Protein AF-A0A1N6N1Z0-F1 (afdb_monomer_lite)

Structure (mmCIF, N/CA/C/O backbone):
data_AF-A0A1N6N1Z0-F1
#
_entry.id   AF-A0A1N6N1Z0-F1
#
loop_
_atom_site.group_PDB
_atom_site.id
_atom_site.type_symbol
_atom_site.label_atom_id
_atom_site.label_alt_id
_atom_site.label_comp_id
_atom_site.label_asym_id
_atom_site.label_entity_id
_atom_site.label_seq_id
_atom_site.pdbx_PDB_ins_code
_atom_site.Cartn_x
_atom_site.Cartn_y
_atom_site.Cartn_z
_atom_site.occupancy
_atom_site.B_iso_or_equiv
_atom_site.auth_seq_id
_atom_site.auth_comp_id
_atom_site.auth_asym_id
_atom_site.auth_atom_id
_atom_site.pdbx_PDB_model_num
ATOM 1 N N . MET A 1 1 ? 22.914 2.388 -20.738 1.00 48.28 1 MET A N 1
ATOM 2 C CA . MET A 1 1 ? 22.734 2.818 -19.330 1.00 48.28 1 MET A CA 1
ATOM 3 C C . MET A 1 1 ? 21.296 2.701 -18.816 1.00 48.28 1 MET A C 1
ATOM 5 O O . MET A 1 1 ? 21.103 2.819 -17.618 1.00 48.28 1 MET A O 1
ATOM 9 N N . THR A 1 2 ? 20.304 2.398 -19.658 1.00 57.91 2 THR A N 1
ATOM 10 C CA . THR A 1 2 ? 18.874 2.344 -19.290 1.00 57.91 2 THR A CA 1
ATOM 11 C C . THR A 1 2 ? 18.495 1.185 -18.355 1.00 57.91 2 THR A C 1
ATOM 13 O O . THR A 1 2 ? 17.819 1.394 -17.356 1.00 57.91 2 THR A O 1
ATOM 16 N N . LYS A 1 3 ? 19.042 -0.022 -18.572 1.00 64.94 3 LYS A N 1
ATOM 17 C CA . LYS A 1 3 ? 18.669 -1.229 -17.799 1.00 64.94 3 LYS A CA 1
ATOM 18 C C . LYS A 1 3 ? 18.851 -1.119 -16.276 1.00 64.94 3 LYS A C 1
ATOM 20 O O . LYS A 1 3 ? 18.131 -1.783 -15.536 1.00 64.94 3 LYS A O 1
ATOM 25 N N . THR A 1 4 ? 19.816 -0.334 -15.793 1.00 80.44 4 THR A N 1
ATOM 26 C CA . THR A 1 4 ? 20.106 -0.235 -14.351 1.00 80.44 4 THR A CA 1
ATOM 27 C C . THR A 1 4 ? 19.132 0.701 -13.638 1.00 80.44 4 THR A C 1
ATOM 29 O O . THR A 1 4 ? 18.701 0.392 -12.530 1.00 80.44 4 THR A O 1
ATOM 32 N N . GLN A 1 5 ? 18.754 1.813 -14.277 1.00 83.31 5 GLN A N 1
ATOM 33 C CA . GLN A 1 5 ? 17.818 2.790 -13.715 1.00 83.31 5 GLN A CA 1
ATOM 34 C C . GLN A 1 5 ? 16.390 2.237 -13.685 1.00 83.31 5 GLN A C 1
ATOM 36 O O . GLN A 1 5 ? 15.732 2.333 -12.652 1.00 83.31 5 GLN A O 1
ATOM 41 N N . ASP A 1 6 ? 15.960 1.555 -14.749 1.00 84.06 6 ASP A N 1
ATOM 42 C CA . ASP A 1 6 ? 14.641 0.910 -14.799 1.00 84.06 6 ASP A CA 1
ATOM 43 C C . ASP A 1 6 ? 14.524 -0.203 -13.748 1.00 84.06 6 ASP A C 1
ATOM 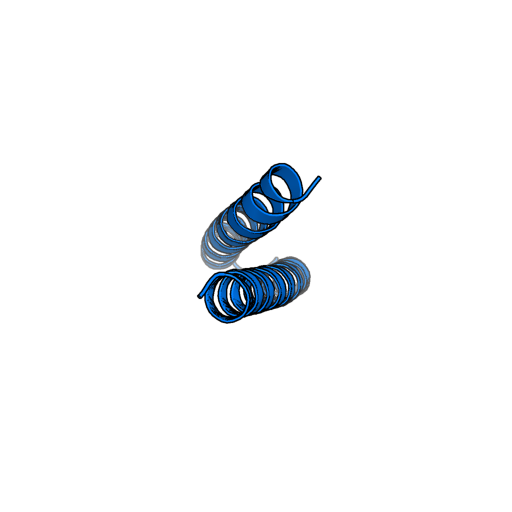45 O O . ASP A 1 6 ? 13.526 -0.304 -13.031 1.00 84.06 6 ASP A O 1
ATOM 49 N N . LYS A 1 7 ? 15.587 -1.007 -13.587 1.00 87.81 7 LYS A N 1
ATOM 50 C CA . LYS A 1 7 ? 15.652 -2.041 -12.546 1.00 87.81 7 LYS A CA 1
ATOM 51 C C . LYS A 1 7 ? 15.589 -1.436 -11.143 1.00 87.81 7 LYS A C 1
ATOM 53 O O . LYS A 1 7 ? 14.901 -1.983 -10.288 1.00 87.81 7 LYS A O 1
ATOM 58 N N . PHE A 1 8 ? 16.285 -0.325 -10.903 1.00 88.69 8 PHE A N 1
ATOM 59 C CA . PHE A 1 8 ? 16.224 0.385 -9.625 1.00 88.69 8 PHE A CA 1
ATOM 60 C C . PHE A 1 8 ? 14.813 0.922 -9.350 1.00 88.69 8 PHE A C 1
ATOM 62 O O . PHE A 1 8 ? 14.257 0.652 -8.289 1.00 88.69 8 PHE A O 1
ATOM 69 N N . ALA A 1 9 ? 14.195 1.590 -10.327 1.00 87.81 9 ALA A N 1
ATOM 70 C CA . ALA A 1 9 ? 12.838 2.116 -10.205 1.00 87.81 9 ALA A CA 1
ATOM 71 C C . ALA A 1 9 ? 11.808 1.009 -9.914 1.00 87.81 9 ALA A C 1
ATOM 73 O O . ALA A 1 9 ? 10.943 1.180 -9.056 1.00 87.81 9 ALA A O 1
ATOM 74 N N . MET A 1 10 ? 11.933 -0.149 -10.573 1.00 90.00 10 MET A N 1
ATOM 75 C CA . MET A 1 10 ? 11.096 -1.321 -10.303 1.00 90.00 10 MET A CA 1
ATOM 76 C C . MET A 1 10 ? 11.256 -1.827 -8.863 1.00 90.00 10 MET A C 1
ATOM 78 O O . MET A 1 10 ? 10.258 -2.136 -8.214 1.00 90.00 10 MET A O 1
ATOM 82 N N . LEU A 1 11 ? 12.489 -1.913 -8.352 1.00 93.75 11 LEU A N 1
ATOM 83 C CA . LEU A 1 11 ? 12.743 -2.344 -6.973 1.00 93.75 11 LEU A CA 1
ATOM 84 C C . LEU A 1 11 ? 12.124 -1.372 -5.960 1.00 93.75 11 LEU A C 1
ATOM 86 O O . LEU A 1 11 ? 11.461 -1.819 -5.025 1.00 93.75 11 LEU A O 1
ATOM 90 N N . CYS A 1 12 ? 12.256 -0.061 -6.181 1.00 93.56 12 CYS A N 1
ATOM 91 C CA . CYS A 1 12 ? 11.595 0.949 -5.351 1.00 93.56 12 CYS A CA 1
ATOM 92 C C . CYS A 1 12 ? 10.068 0.786 -5.364 1.00 93.56 12 CYS A C 1
ATOM 94 O O . CYS A 1 12 ? 9.436 0.800 -4.312 1.00 93.56 12 CYS A O 1
ATOM 96 N N . ALA A 1 13 ? 9.470 0.552 -6.535 1.00 93.19 13 ALA A N 1
ATOM 97 C CA . ALA A 1 13 ? 8.029 0.344 -6.650 1.00 93.19 13 ALA A CA 1
ATOM 98 C C . ALA A 1 13 ? 7.556 -0.931 -5.927 1.00 93.19 13 ALA A C 1
ATOM 100 O O . ALA A 1 13 ? 6.504 -0.934 -5.283 1.00 93.19 13 ALA A O 1
ATOM 101 N N . GLN A 1 14 ? 8.330 -2.018 -6.000 1.00 94.62 14 GLN A N 1
ATOM 102 C CA . GLN A 1 14 ? 8.048 -3.246 -5.251 1.00 94.62 14 GLN A CA 1
ATOM 103 C C . GLN A 1 14 ? 8.120 -3.016 -3.738 1.00 94.62 14 GLN A C 1
ATOM 105 O O . GLN A 1 14 ? 7.260 -3.508 -3.002 1.00 94.62 14 GLN A O 1
ATOM 110 N N . GLU A 1 15 ? 9.099 -2.240 -3.276 1.00 96.56 15 GLU A N 1
ATOM 111 C CA . GLU A 1 15 ? 9.219 -1.863 -1.870 1.00 96.56 15 GLU A CA 1
ATOM 112 C C . GLU A 1 15 ? 8.034 -0.999 -1.411 1.00 96.56 15 GLU A C 1
ATOM 114 O O . GLU A 1 15 ? 7.425 -1.290 -0.379 1.00 96.56 15 GLU A O 1
ATOM 119 N N . ASP A 1 16 ? 7.638 0.005 -2.199 1.00 96.19 16 ASP A N 1
ATOM 120 C CA . ASP A 1 16 ? 6.463 0.834 -1.917 1.00 96.19 16 ASP A CA 1
ATOM 121 C C . ASP A 1 16 ? 5.192 -0.017 -1.809 1.00 96.19 16 ASP A C 1
ATOM 123 O O . ASP A 1 16 ? 4.393 0.164 -0.885 1.00 96.19 16 ASP A O 1
ATOM 127 N N . LYS A 1 17 ? 5.013 -1.001 -2.702 1.00 96.38 17 LYS A N 1
ATOM 128 C CA . LYS A 1 17 ? 3.896 -1.950 -2.618 1.00 96.38 17 LYS A CA 1
ATOM 129 C C . LYS A 1 17 ? 3.935 -2.745 -1.309 1.00 96.38 17 LYS A C 1
ATOM 131 O O . LYS A 1 17 ? 2.907 -2.855 -0.641 1.00 96.38 17 LYS A O 1
ATOM 136 N N . ALA A 1 18 ? 5.096 -3.278 -0.928 1.00 97.00 18 ALA A N 1
ATOM 137 C CA . ALA A 1 18 ? 5.244 -4.048 0.307 1.00 97.00 18 ALA A CA 1
ATOM 138 C C . ALA A 1 18 ? 4.931 -3.197 1.550 1.00 97.00 18 ALA A C 1
ATOM 140 O O . ALA A 1 18 ? 4.196 -3.636 2.438 1.00 97.00 18 ALA A O 1
ATOM 141 N N . ARG A 1 19 ? 5.417 -1.949 1.589 1.00 97.38 19 ARG A N 1
ATOM 142 C CA . ARG A 1 19 ? 5.117 -0.997 2.669 1.00 97.38 19 ARG A CA 1
ATOM 143 C C . ARG A 1 19 ? 3.631 -0.649 2.709 1.00 97.38 19 ARG A C 1
ATOM 145 O O . ARG A 1 19 ? 3.038 -0.648 3.786 1.00 97.38 19 ARG A O 1
ATOM 152 N N . TYR A 1 20 ? 3.008 -0.403 1.557 1.00 96.88 20 TYR A N 1
ATOM 153 C CA . TYR A 1 20 ? 1.565 -0.184 1.468 1.00 96.88 20 TYR A CA 1
ATOM 154 C C . TYR A 1 20 ? 0.771 -1.360 2.054 1.00 96.88 20 TYR A C 1
ATOM 156 O O . TYR A 1 20 ? -0.108 -1.139 2.890 1.00 96.88 20 TYR A O 1
ATOM 164 N N . ASP A 1 21 ? 1.095 -2.593 1.660 1.00 96.19 21 ASP A N 1
ATOM 165 C CA . ASP A 1 21 ? 0.414 -3.800 2.139 1.00 96.19 21 ASP A CA 1
ATOM 166 C C . ASP A 1 21 ? 0.595 -3.978 3.661 1.00 96.19 21 ASP A C 1
ATOM 168 O O . ASP A 1 21 ? -0.383 -4.235 4.374 1.00 96.19 21 ASP A O 1
ATOM 172 N N . TYR A 1 22 ? 1.807 -3.734 4.178 1.00 95.88 22 TYR A N 1
ATOM 173 C CA . TYR A 1 22 ? 2.105 -3.726 5.613 1.00 95.88 22 TYR A CA 1
ATOM 174 C C . TYR A 1 22 ? 1.223 -2.729 6.373 1.00 95.88 22 TYR A C 1
ATOM 176 O O . TYR A 1 22 ? 0.424 -3.136 7.221 1.00 95.88 22 TYR A O 1
ATOM 184 N N . TYR A 1 23 ? 1.291 -1.436 6.038 1.00 95.75 23 TYR A N 1
ATOM 185 C CA . TYR A 1 23 ? 0.520 -0.417 6.750 1.00 95.75 23 TYR A CA 1
ATOM 186 C C . TYR A 1 23 ? -0.987 -0.650 6.623 1.00 95.75 23 TYR A C 1
ATOM 188 O O . TYR A 1 23 ? -1.720 -0.429 7.586 1.00 95.75 23 TYR A O 1
ATOM 196 N N . ARG A 1 24 ? -1.458 -1.149 5.473 1.00 94.62 24 ARG A N 1
ATOM 197 C CA . ARG A 1 24 ? -2.871 -1.476 5.257 1.00 94.62 24 ARG A CA 1
ATOM 198 C C . ARG A 1 24 ? -3.346 -2.580 6.197 1.00 94.62 24 ARG A C 1
ATOM 200 O O . ARG A 1 24 ? -4.460 -2.488 6.715 1.00 94.62 24 ARG A O 1
ATOM 207 N N . SER A 1 25 ? -2.532 -3.614 6.409 1.00 94.44 25 SER A N 1
ATOM 208 C CA . SER A 1 25 ? -2.844 -4.686 7.362 1.00 94.44 25 SER A CA 1
ATOM 209 C C . SER A 1 25 ? -2.883 -4.176 8.811 1.00 94.44 25 SER A C 1
ATOM 211 O O . SER A 1 25 ? -3.790 -4.528 9.570 1.00 94.44 25 SER A O 1
ATOM 213 N N . ASP A 1 26 ? -1.980 -3.254 9.147 1.00 94.00 26 ASP A N 1
ATOM 214 C CA . ASP A 1 26 ? -1.786 -2.689 10.485 1.00 94.00 26 ASP A CA 1
ATOM 215 C C . ASP A 1 26 ? -2.945 -1.769 10.929 1.00 94.00 26 ASP A C 1
ATOM 217 O O . ASP A 1 26 ? -3.247 -1.620 12.116 1.00 94.00 26 ASP A O 1
ATOM 221 N N . LEU A 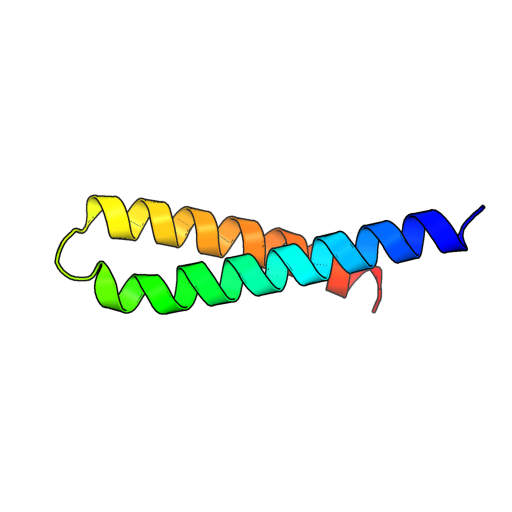1 27 ? -3.702 -1.213 9.973 1.00 93.25 27 LEU A N 1
ATOM 222 C CA . LEU A 1 27 ? -4.893 -0.394 10.251 1.00 93.25 27 LEU A CA 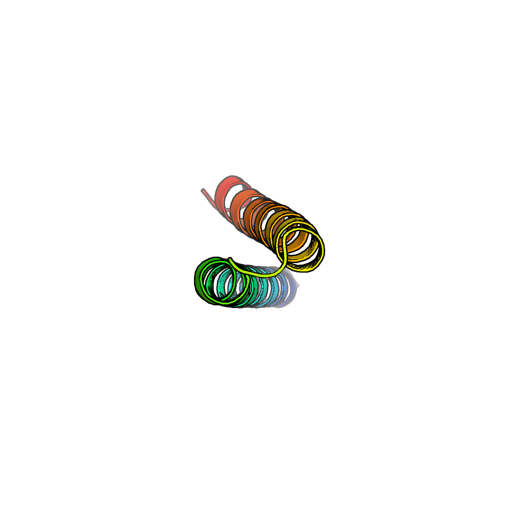1
ATOM 223 C C . LEU A 1 27 ? -5.971 -1.123 11.059 1.00 93.25 27 LEU A C 1
ATOM 225 O O . LEU A 1 27 ? -6.753 -0.469 11.756 1.00 93.25 27 LEU A O 1
ATOM 229 N N . LYS A 1 28 ? -6.054 -2.454 10.944 1.00 90.00 28 LYS A N 1
ATOM 230 C CA . LYS A 1 28 ? -6.993 -3.260 11.737 1.00 90.00 28 LYS A CA 1
ATOM 231 C C . LYS A 1 28 ? -6.556 -3.341 13.199 1.00 90.00 28 LYS A C 1
ATOM 233 O O . LYS A 1 28 ? -7.417 -3.308 14.074 1.00 90.00 28 LYS A O 1
ATOM 238 N N . GLN A 1 29 ? -5.247 -3.403 13.441 1.00 90.62 29 GLN A N 1
ATOM 239 C CA . GLN A 1 29 ? -4.653 -3.487 14.776 1.00 90.62 29 GLN A CA 1
ATOM 240 C C . GLN A 1 29 ? -4.749 -2.142 15.507 1.00 90.62 29 GLN A C 1
ATOM 242 O O . GLN A 1 29 ? -5.086 -2.090 16.684 1.00 90.62 29 GLN A O 1
ATOM 247 N N . CYS A 1 30 ? -4.591 -1.032 14.781 1.00 90.62 30 CYS A N 1
ATOM 248 C CA . CYS A 1 30 ? -4.663 0.321 15.339 1.00 90.62 30 CYS A CA 1
ATOM 249 C C . CYS A 1 30 ? -6.098 0.834 15.589 1.00 90.62 30 CYS A C 1
ATOM 251 O O . CYS A 1 30 ? -6.299 2.036 15.749 1.00 90.62 30 CYS A O 1
ATOM 253 N N . ARG A 1 31 ? -7.132 -0.022 15.596 1.00 88.12 31 ARG A N 1
ATOM 254 C CA . ARG A 1 31 ? -8.532 0.424 15.776 1.00 88.12 31 ARG A CA 1
ATOM 255 C C . ARG A 1 31 ? -8.778 1.137 17.107 1.00 88.12 31 ARG A C 1
ATOM 257 O O . ARG A 1 31 ? -9.596 2.049 17.141 1.00 88.12 31 ARG A O 1
ATOM 264 N N . SER A 1 32 ? -8.076 0.731 18.160 1.00 95.06 32 SER A N 1
ATOM 265 C CA . SER A 1 32 ? -8.180 1.302 19.507 1.00 95.06 32 SER A CA 1
ATOM 266 C C . SER A 1 32 ? -7.408 2.613 19.687 1.00 95.06 32 SER A C 1
ATOM 268 O O . SER A 1 32 ? -7.650 3.311 20.665 1.00 95.06 32 SER A O 1
ATOM 270 N N . ASN A 1 33 ? -6.513 2.977 18.758 1.00 95.88 33 ASN A N 1
ATOM 271 C CA . ASN A 1 33 ? -5.731 4.213 18.818 1.00 95.88 33 ASN A CA 1
ATOM 272 C C . ASN A 1 33 ? -5.950 5.061 17.544 1.00 95.88 33 ASN A C 1
ATOM 274 O O . ASN A 1 33 ? -5.302 4.828 16.516 1.00 95.88 33 ASN A O 1
ATOM 278 N N . PRO A 1 34 ? -6.857 6.056 17.593 1.00 94.00 34 PRO A N 1
ATOM 279 C CA . PRO A 1 34 ? -7.201 6.888 16.440 1.00 94.00 34 PRO A CA 1
ATOM 280 C C . PRO A 1 34 ? -6.034 7.700 15.865 1.00 94.00 34 PRO A C 1
ATOM 282 O O . PRO A 1 34 ? -5.971 7.889 14.648 1.00 94.00 34 PRO A O 1
ATOM 285 N N . GLU A 1 35 ? -5.114 8.170 16.709 1.00 95.81 35 GLU A N 1
ATOM 286 C CA . GLU A 1 35 ? -3.963 8.971 16.280 1.00 95.81 35 GLU A CA 1
ATOM 287 C C . GLU A 1 35 ? -2.974 8.117 15.494 1.00 95.81 35 GLU A C 1
ATOM 289 O O . GLU A 1 35 ? -2.633 8.440 14.351 1.00 95.81 35 GLU A O 1
ATOM 294 N N . LEU A 1 36 ? -2.603 6.961 16.051 1.00 94.69 36 LEU A N 1
ATOM 295 C CA . LEU A 1 36 ? -1.744 6.002 15.368 1.00 94.69 36 LEU A CA 1
ATOM 296 C C . LEU A 1 36 ? -2.390 5.540 14.058 1.00 94.69 36 LEU A C 1
ATOM 298 O O . LEU A 1 36 ? -1.734 5.496 13.018 1.00 94.69 36 LEU A O 1
ATOM 302 N N . ARG A 1 37 ? -3.702 5.279 14.068 1.00 94.88 37 ARG A N 1
ATOM 303 C CA . ARG A 1 37 ? -4.446 4.911 12.861 1.00 94.88 37 ARG A CA 1
ATOM 304 C C . ARG A 1 37 ? -4.389 6.002 11.790 1.00 94.88 37 ARG A C 1
ATOM 306 O O . ARG A 1 37 ? -4.196 5.665 10.624 1.00 94.88 37 ARG A O 1
ATOM 313 N N . ARG A 1 38 ? -4.517 7.287 12.145 1.00 96.00 38 ARG A N 1
ATOM 314 C CA . ARG A 1 38 ? -4.364 8.403 11.189 1.00 96.00 38 ARG A CA 1
ATOM 315 C C . ARG A 1 38 ? -2.973 8.423 10.566 1.00 96.00 38 ARG A C 1
ATOM 317 O O . ARG A 1 38 ? -2.874 8.484 9.343 1.00 96.00 38 ARG A O 1
ATOM 324 N N . ILE A 1 39 ? 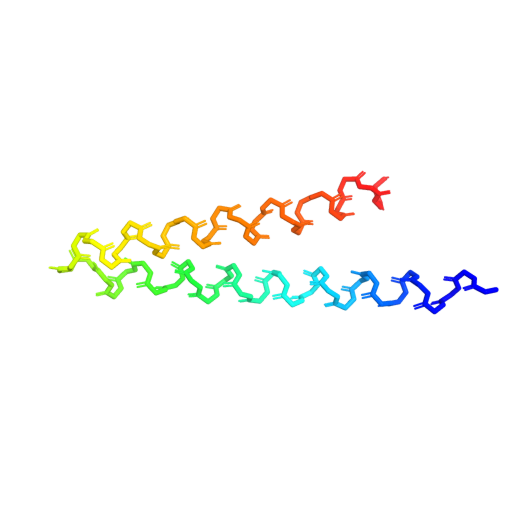-1.920 8.295 11.373 1.00 95.50 39 ILE A N 1
ATOM 325 C CA . ILE A 1 39 ? -0.534 8.250 10.880 1.00 95.50 39 ILE A CA 1
ATOM 326 C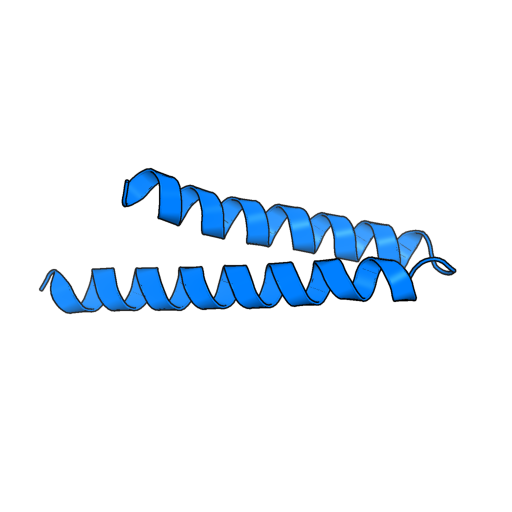 C . ILE A 1 39 ? -0.360 7.098 9.881 1.00 95.50 39 ILE A C 1
ATOM 328 O O . ILE A 1 39 ? 0.172 7.283 8.786 1.00 95.50 39 ILE A O 1
ATOM 332 N N . LYS A 1 40 ? -0.876 5.911 10.215 1.00 95.25 40 LYS A N 1
ATOM 333 C CA . LYS A 1 40 ? -0.798 4.718 9.360 1.00 95.25 40 LYS A CA 1
ATOM 334 C C . LYS A 1 40 ? -1.604 4.874 8.063 1.00 95.25 40 LYS A C 1
ATOM 336 O O . LYS A 1 40 ? -1.161 4.395 7.020 1.00 95.25 40 LYS A O 1
ATOM 341 N N . ILE A 1 41 ? -2.738 5.584 8.086 1.00 96.06 41 ILE A N 1
ATOM 342 C CA . ILE A 1 41 ? -3.493 5.949 6.872 1.00 96.06 41 ILE A CA 1
ATOM 343 C C . ILE A 1 41 ? -2.657 6.873 5.980 1.00 96.06 41 ILE A C 1
ATOM 345 O O . ILE A 1 41 ? -2.565 6.619 4.780 1.00 96.06 41 ILE A O 1
ATOM 349 N N . CYS A 1 42 ? -2.018 7.903 6.543 1.00 96.75 42 CYS A N 1
ATOM 350 C CA . CYS A 1 42 ? -1.149 8.801 5.778 1.00 96.75 42 CYS A CA 1
ATOM 351 C C . CYS A 1 42 ? -0.016 8.028 5.088 1.00 96.75 42 CYS A C 1
ATOM 353 O O . CYS A 1 42 ? 0.195 8.192 3.887 1.00 96.75 42 CYS A O 1
ATOM 355 N N . MET A 1 43 ? 0.636 7.112 5.814 1.00 97.12 43 MET A N 1
ATOM 356 C CA . MET A 1 43 ? 1.662 6.231 5.248 1.00 97.12 43 MET A CA 1
ATOM 357 C C . MET A 1 43 ? 1.099 5.355 4.120 1.00 97.12 43 MET A C 1
ATOM 359 O O . MET A 1 43 ? 1.675 5.314 3.035 1.00 97.12 43 MET A O 1
ATOM 363 N N . CYS A 1 44 ? -0.062 4.715 4.317 1.00 96.38 44 CYS A N 1
ATOM 364 C CA . CYS A 1 44 ? -0.722 3.929 3.265 1.00 96.38 44 CYS A CA 1
ATOM 365 C C . CYS A 1 44 ? -0.945 4.744 1.986 1.00 96.38 44 CYS A C 1
ATOM 367 O O . CYS A 1 44 ? -0.701 4.252 0.887 1.00 96.38 44 CYS A O 1
ATOM 369 N N . LEU A 1 45 ? -1.445 5.975 2.116 1.00 95.94 45 LEU A N 1
ATOM 370 C CA . LEU A 1 45 ? -1.745 6.832 0.970 1.00 95.94 45 LEU A CA 1
ATOM 371 C C . LEU A 1 45 ? -0.475 7.250 0.224 1.00 95.94 45 LEU A C 1
ATOM 373 O O . LEU A 1 45 ? -0.481 7.241 -1.006 1.00 95.94 45 LEU A O 1
ATOM 377 N N . MET A 1 46 ? 0.601 7.555 0.951 1.00 97.25 46 MET A N 1
ATOM 378 C CA . MET A 1 46 ? 1.901 7.904 0.377 1.00 97.25 46 MET A CA 1
ATOM 379 C C . MET A 1 46 ? 2.472 6.750 -0.458 1.00 97.25 46 MET A C 1
ATOM 381 O O . MET A 1 46 ? 2.670 6.908 -1.661 1.00 97.25 46 MET A O 1
ATOM 385 N N . TYR A 1 47 ? 2.637 5.565 0.139 1.00 96.69 47 TYR A N 1
ATOM 386 C CA . TYR A 1 47 ? 3.199 4.402 -0.561 1.00 96.69 47 TYR A CA 1
ATOM 387 C C . TYR A 1 47 ? 2.311 3.922 -1.715 1.00 96.69 47 TYR A C 1
ATOM 389 O O . TYR A 1 47 ? 2.805 3.582 -2.789 1.00 96.69 47 TYR A O 1
ATOM 397 N N . ARG A 1 48 ? 0.980 3.983 -1.555 1.00 95.44 48 ARG A N 1
ATOM 398 C CA . ARG A 1 48 ? 0.043 3.708 -2.654 1.00 95.44 48 ARG A CA 1
ATOM 399 C C . ARG A 1 48 ? 0.242 4.671 -3.819 1.00 95.44 48 ARG A C 1
ATOM 401 O O . ARG A 1 48 ? 0.156 4.243 -4.966 1.00 95.44 48 ARG A O 1
ATOM 408 N N . ARG A 1 49 ? 0.436 5.964 -3.542 1.00 95.38 49 ARG A N 1
ATOM 409 C CA . ARG A 1 49 ? 0.647 6.974 -4.583 1.00 95.38 49 ARG A CA 1
ATOM 410 C C . ARG A 1 49 ? 1.937 6.690 -5.343 1.00 95.38 49 ARG A C 1
ATOM 412 O O . ARG A 1 49 ? 1.881 6.652 -6.562 1.00 95.38 49 ARG A O 1
ATOM 419 N N . HIS A 1 50 ? 3.046 6.445 -4.648 1.00 93.56 50 HIS A N 1
ATOM 420 C CA . HIS A 1 50 ? 4.334 6.177 -5.293 1.00 93.56 50 HIS A CA 1
ATOM 421 C C . HIS A 1 50 ? 4.279 4.937 -6.193 1.00 93.56 50 HIS A C 1
ATOM 423 O O . HIS A 1 50 ? 4.616 5.018 -7.374 1.00 93.56 50 HIS A O 1
ATOM 429 N N . TYR A 1 51 ? 3.729 3.831 -5.679 1.00 92.94 51 TYR A N 1
ATOM 430 C CA . TYR A 1 51 ? 3.557 2.607 -6.460 1.00 92.94 51 TYR A CA 1
ATOM 431 C C . TYR A 1 51 ? 2.675 2.822 -7.700 1.00 92.94 51 TYR A C 1
ATOM 433 O O . TYR A 1 51 ? 2.995 2.342 -8.785 1.00 92.94 51 TYR A O 1
ATOM 441 N N . ARG A 1 52 ? 1.576 3.581 -7.570 1.00 92.56 52 ARG A N 1
ATOM 442 C CA . ARG A 1 52 ? 0.704 3.899 -8.711 1.00 92.56 52 ARG A CA 1
ATOM 443 C C . ARG A 1 52 ? 1.377 4.797 -9.739 1.00 92.56 52 ARG A C 1
ATOM 445 O O . ARG A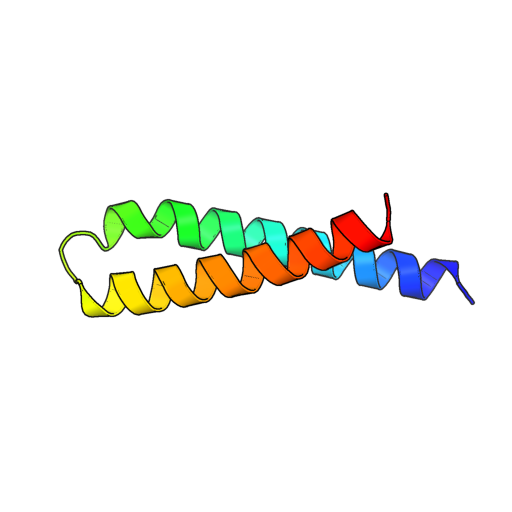 1 52 ? 1.237 4.513 -10.917 1.00 92.56 52 ARG A O 1
ATOM 452 N N . THR A 1 53 ? 2.127 5.813 -9.316 1.00 90.94 53 THR A N 1
ATOM 453 C CA . THR A 1 53 ? 2.904 6.655 -10.237 1.00 90.94 53 THR A CA 1
ATOM 454 C C . THR A 1 53 ? 3.853 5.806 -11.079 1.00 90.94 53 THR A C 1
ATOM 456 O O . THR A 1 53 ? 3.949 6.013 -12.284 1.00 90.94 53 THR A O 1
ATOM 459 N N . TRP A 1 54 ? 4.519 4.821 -10.465 1.00 90.44 54 TRP A N 1
ATOM 460 C CA . TRP A 1 54 ? 5.369 3.896 -11.209 1.00 90.44 54 TRP A CA 1
ATOM 461 C C . TRP A 1 54 ? 4.565 3.031 -12.189 1.00 90.44 54 TRP A C 1
ATOM 463 O O . TRP A 1 54 ? 4.961 2.915 -13.345 1.00 90.44 54 TRP A O 1
ATOM 473 N N . LEU A 1 55 ? 3.424 2.467 -11.769 1.00 89.94 55 LEU A N 1
ATOM 474 C CA . LEU A 1 55 ? 2.554 1.692 -12.663 1.00 89.94 55 LEU A CA 1
ATOM 475 C C . LEU A 1 55 ? 2.074 2.515 -13.860 1.00 89.94 55 LEU A C 1
ATOM 477 O O . LEU A 1 55 ? 2.122 2.019 -14.976 1.00 89.94 55 LEU A O 1
ATOM 481 N N . ASP A 1 56 ? 1.632 3.751 -13.632 1.00 91.56 56 ASP A N 1
ATOM 482 C CA . ASP A 1 56 ? 1.102 4.624 -14.681 1.00 91.56 56 ASP A CA 1
ATOM 483 C C . ASP A 1 56 ? 2.200 5.055 -15.673 1.00 91.56 56 ASP A C 1
ATOM 485 O O . ASP A 1 56 ? 1.914 5.234 -16.851 1.00 91.56 56 ASP A O 1
ATOM 489 N N . TYR A 1 57 ? 3.459 5.172 -15.229 1.00 86.69 57 TYR A N 1
ATOM 490 C CA . TYR A 1 57 ? 4.605 5.458 -16.105 1.00 86.69 57 TYR A CA 1
ATOM 491 C C . TYR A 1 57 ? 5.033 4.255 -16.967 1.00 86.69 57 TYR A C 1
ATOM 493 O O . TYR A 1 57 ? 5.607 4.441 -18.034 1.00 86.69 57 TYR A O 1
ATOM 501 N N . ASN A 1 58 ? 4.776 3.027 -16.504 1.00 82.38 58 ASN A N 1
ATOM 502 C CA . ASN A 1 58 ? 5.200 1.783 -17.163 1.00 82.38 58 ASN A CA 1
ATOM 503 C C . ASN A 1 58 ? 4.051 1.050 -17.887 1.00 82.38 58 ASN A C 1
ATOM 505 O O . ASN A 1 58 ? 4.206 -0.123 -18.234 1.00 82.38 58 ASN A O 1
ATOM 509 N N . ARG A 1 59 ? 2.897 1.700 -18.065 1.00 74.81 59 ARG A N 1
ATOM 510 C CA . ARG A 1 59 ? 1.701 1.144 -18.712 1.00 74.81 59 ARG A CA 1
ATOM 511 C C . ARG A 1 59 ? 1.591 1.591 -20.162 1.00 74.81 59 ARG A C 1
ATOM 513 O O . ARG A 1 59 ? 1.144 0.749 -20.969 1.00 74.81 59 ARG A O 1
#

Sequence (59 aa):
MTKTQDKFAMLCAQEDKARYDYYRSDLKQCRSNPELRRIKICMCLMYRRHYRTWLDYNR

Radius of gyration: 14.03 Å; chains: 1; bounding box: 31×14×39 Å

Organism: NCBI:txid290109

pLDDT: mean 90.88, std 9.2, range [48.28, 97.38]

Foldseek 3Di:
DPVVVLVVLVVLLVVLVVQLVVLVVCLVVCPVPVVVNVVSVVSNVVSVVSNVVSVVVVD

Secondary structure (DSSP, 8-state):
-HHHHHHHHHHHHHHHHHHHHHHHHHTTGGGG-HHHHHHHHHHHHHHHHHHHHHHHHT-